Protein AF-A0A819MFI5-F1 (afdb_monomer_lite)

Foldseek 3Di:
DDDPPPPPPPDPPVPVQAQAEAEEQAAPDDPFWGDPCSVVVLVVVVVVCVVVVVVVRHDYHYDQPDDDPVVLLSRQCNHQEYEGEVPSPLVSVVSHAAAHEYEYEATQDDDDDDCVSVVVCVVRNYHYDYDYD

Radius of gyration: 16.41 Å; chains: 1; bounding box: 35×56×39 Å

Sequence (133 aa):
MQLVHRVLAGDEEQSTVKKDRIILIKRNKGRARSIIEHSSLAVLIASALKESNMTSNLHLEIFEAQGHMRDHIALFRRARVIVGPHGAGMMNILWASPGTYVVEIGYTTGMVFPQMYAEMSLHLDHKYWICKG

Structure (mmCIF, N/CA/C/O backbone):
data_AF-A0A819MFI5-F1
#
_entry.id   AF-A0A819MFI5-F1
#
loop_
_atom_site.group_PDB
_atom_site.id
_atom_site.type_symbol
_atom_site.label_atom_id
_atom_site.label_alt_id
_atom_site.label_comp_id
_atom_site.label_asym_id
_atom_site.label_entity_id
_atom_site.label_seq_id
_atom_site.pdbx_PDB_ins_code
_atom_site.Cartn_x
_atom_site.Cartn_y
_atom_site.Cartn_z
_atom_site.occupancy
_atom_site.B_iso_or_equiv
_atom_site.auth_seq_id
_atom_site.a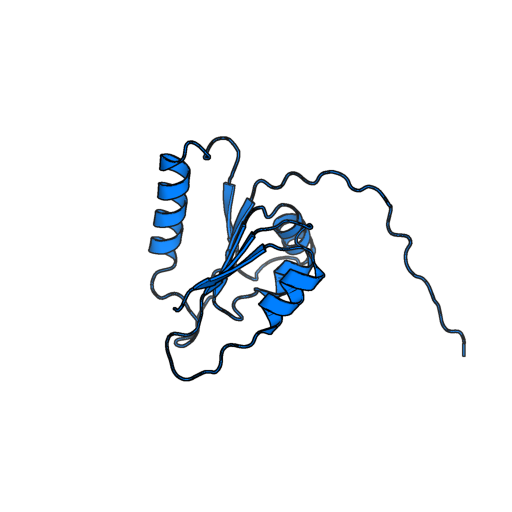uth_comp_id
_atom_site.auth_asym_id
_atom_site.auth_atom_id
_atom_site.pdbx_PDB_model_num
ATOM 1 N N . MET A 1 1 ? -10.016 -40.774 -12.866 1.00 40.47 1 MET A N 1
ATOM 2 C CA . MET A 1 1 ? -9.364 -39.448 -12.800 1.00 40.47 1 MET A CA 1
ATOM 3 C C . MET A 1 1 ? -10.177 -38.594 -11.839 1.00 40.47 1 MET A C 1
ATOM 5 O O . MET A 1 1 ? -11.253 -38.143 -12.198 1.00 40.47 1 MET A O 1
ATOM 9 N N . GLN A 1 2 ? -9.761 -38.535 -10.574 1.00 30.56 2 GLN A N 1
ATOM 10 C CA . GLN A 1 2 ? -10.558 -37.980 -9.478 1.00 30.56 2 GLN A CA 1
ATOM 11 C C . GLN A 1 2 ? -10.208 -36.496 -9.313 1.00 30.56 2 GLN A C 1
ATOM 13 O O . GLN A 1 2 ? -9.120 -36.161 -8.852 1.00 30.56 2 GLN A O 1
ATOM 18 N N . LEU A 1 3 ? -11.109 -35.615 -9.754 1.00 34.25 3 LEU A N 1
ATOM 19 C CA . LEU A 1 3 ? -11.001 -34.173 -9.541 1.00 34.25 3 LEU A CA 1
ATOM 20 C C . LEU A 1 3 ? -11.297 -33.897 -8.059 1.00 34.25 3 LEU A C 1
ATOM 22 O O . LEU A 1 3 ? -12.446 -33.929 -7.622 1.00 34.25 3 LEU A O 1
ATOM 26 N N . VAL A 1 4 ? -10.256 -33.681 -7.261 1.00 37.81 4 VAL A N 1
ATOM 27 C CA . VAL A 1 4 ? -10.384 -33.238 -5.868 1.00 37.81 4 VAL A CA 1
ATOM 28 C C . VAL A 1 4 ? -10.776 -31.760 -5.858 1.00 37.81 4 VAL A C 1
ATOM 30 O O . VAL A 1 4 ? -9.932 -30.874 -5.770 1.00 37.81 4 VAL A O 1
ATOM 33 N N . HIS A 1 5 ? -12.081 -31.487 -5.919 1.00 38.19 5 HIS A N 1
ATOM 34 C CA . HIS A 1 5 ? -12.653 -30.255 -5.376 1.00 38.19 5 HIS A CA 1
ATOM 35 C C . HIS A 1 5 ? -12.528 -30.310 -3.850 1.00 38.19 5 HIS A C 1
ATOM 37 O O . HIS A 1 5 ? -13.470 -30.637 -3.136 1.00 38.19 5 HIS A O 1
ATOM 43 N N . ARG A 1 6 ? -11.339 -30.003 -3.333 1.00 35.59 6 ARG A N 1
ATOM 44 C CA . ARG A 1 6 ? -11.195 -29.547 -1.952 1.00 35.59 6 ARG A CA 1
ATOM 45 C C . ARG A 1 6 ? -11.053 -28.037 -2.012 1.00 35.59 6 ARG A C 1
ATOM 47 O O . ARG A 1 6 ? -9.975 -27.489 -1.810 1.00 35.59 6 ARG A O 1
ATOM 54 N N . VAL A 1 7 ? -12.162 -27.376 -2.348 1.00 39.81 7 VAL A N 1
ATOM 55 C CA . VAL A 1 7 ? -12.366 -26.000 -1.903 1.00 39.81 7 VAL A CA 1
ATOM 56 C C . VAL A 1 7 ? -12.312 -26.117 -0.391 1.00 39.81 7 VAL A C 1
ATOM 58 O O . VAL A 1 7 ? -13.207 -26.690 0.228 1.00 39.81 7 VAL A O 1
ATOM 61 N N . LEU A 1 8 ? -11.178 -25.724 0.183 1.00 41.22 8 LEU A N 1
ATOM 62 C CA . LEU A 1 8 ? -11.104 -25.455 1.601 1.00 41.22 8 LEU A CA 1
ATOM 63 C C . LEU A 1 8 ? -12.210 -24.431 1.837 1.00 41.22 8 LEU A C 1
ATOM 65 O O . LEU A 1 8 ? -12.102 -23.292 1.386 1.00 41.22 8 LEU A O 1
ATOM 69 N N . ALA A 1 9 ? -13.299 -24.877 2.459 1.00 41.25 9 ALA A N 1
ATOM 70 C CA . ALA A 1 9 ? -14.159 -24.010 3.235 1.00 41.25 9 ALA A CA 1
ATOM 71 C C . ALA A 1 9 ? -13.246 -23.420 4.315 1.00 41.25 9 ALA A C 1
ATOM 73 O O . ALA A 1 9 ? -13.065 -23.996 5.381 1.00 41.25 9 ALA A O 1
ATOM 74 N N . GLY A 1 10 ? -12.515 -22.374 3.937 1.00 38.12 10 GLY A N 1
ATOM 75 C CA . GLY A 1 10 ? -11.757 -21.553 4.850 1.00 38.12 10 GLY A CA 1
ATOM 76 C C . GLY A 1 10 ? -12.777 -20.652 5.498 1.00 38.12 10 GLY A C 1
ATOM 77 O O . GLY A 1 10 ? -13.185 -19.677 4.877 1.00 38.12 10 GLY A O 1
ATOM 78 N N . ASP A 1 11 ? -13.239 -21.090 6.662 1.00 41.50 11 ASP A N 1
ATOM 79 C CA . ASP A 1 11 ? -13.768 -20.301 7.763 1.00 41.50 11 ASP A CA 1
ATOM 80 C C . ASP A 1 11 ? -14.333 -18.935 7.348 1.00 41.50 11 ASP A C 1
ATOM 82 O O . ASP A 1 11 ? -13.604 -17.956 7.165 1.00 41.50 11 ASP A O 1
ATOM 86 N N . GLU A 1 12 ? -15.665 -18.867 7.262 1.00 41.56 12 GLU A N 1
ATOM 87 C CA . GLU A 1 12 ? -16.433 -17.625 7.361 1.00 41.56 12 GLU A CA 1
ATOM 88 C C . GLU A 1 12 ? -16.277 -17.012 8.759 1.00 41.56 12 GLU A C 1
ATOM 90 O O . GLU A 1 12 ? -17.228 -16.822 9.510 1.00 41.56 12 GLU A O 1
ATOM 95 N N . GLU A 1 13 ? -15.051 -16.663 9.117 1.00 43.81 13 GLU A N 1
ATOM 96 C CA . GLU A 1 13 ? -14.796 -15.692 10.151 1.00 43.81 13 GLU A CA 1
ATOM 97 C C . GLU A 1 13 ? -14.120 -14.518 9.456 1.00 43.81 13 GLU A C 1
ATOM 99 O O . GLU A 1 13 ? -12.895 -14.412 9.342 1.00 43.81 13 GLU A O 1
ATOM 104 N N . GLN A 1 14 ? -14.955 -13.594 8.972 1.00 48.62 14 GLN A N 1
ATOM 105 C CA . GLN A 1 14 ? -14.564 -12.203 8.756 1.00 48.62 14 GLN A CA 1
ATOM 106 C C . GLN A 1 14 ? -14.245 -11.579 10.123 1.00 48.62 14 GLN A C 1
ATOM 108 O O . GLN A 1 14 ? -14.879 -10.634 10.581 1.00 48.62 14 GLN A O 1
ATOM 113 N N . SER A 1 15 ? -13.233 -12.130 10.794 1.00 50.31 15 SER A N 1
ATOM 114 C CA . SER A 1 15 ? -12.470 -11.455 11.820 1.00 50.31 15 SER A CA 1
ATOM 115 C C . SER A 1 15 ? -12.072 -10.118 11.219 1.00 50.31 15 SER A C 1
ATOM 117 O O . SER A 1 15 ? -11.416 -10.060 10.173 1.00 50.31 15 SER A O 1
ATOM 119 N N . THR A 1 16 ? -12.536 -9.032 11.830 1.00 64.38 16 THR A N 1
ATOM 120 C CA . THR A 1 16 ? -12.206 -7.671 11.422 1.00 64.38 16 THR A CA 1
ATOM 121 C C . THR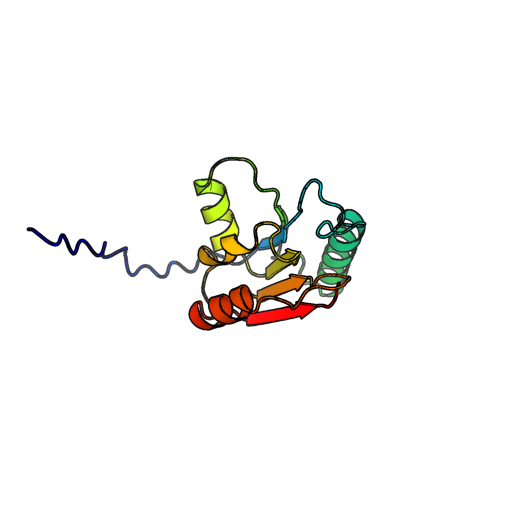 A 1 16 ? -10.726 -7.441 11.710 1.00 64.38 16 THR A C 1
ATOM 123 O O . THR A 1 16 ? -10.360 -6.852 12.729 1.00 64.38 16 THR A O 1
ATOM 126 N N . VAL A 1 17 ? -9.850 -7.966 10.847 1.00 77.12 17 VAL A N 1
ATOM 127 C CA . VAL A 1 17 ? -8.407 -7.771 10.947 1.00 77.12 17 VAL A CA 1
ATOM 128 C C . VAL A 1 17 ? -8.172 -6.269 10.982 1.00 77.12 17 VAL A C 1
ATOM 130 O O . VAL A 1 17 ? -8.524 -5.547 10.046 1.00 77.12 17 VAL A O 1
ATOM 133 N N . LYS A 1 18 ? -7.606 -5.788 12.092 1.00 88.75 18 LYS A N 1
ATOM 134 C CA . LYS A 1 18 ? -7.347 -4.365 12.295 1.00 88.75 18 LYS A CA 1
ATOM 135 C C . LYS A 1 18 ? -6.469 -3.845 11.154 1.00 88.75 18 LYS A C 1
ATOM 137 O O . LYS A 1 18 ? -5.322 -4.265 11.000 1.00 88.75 18 LYS A O 1
ATOM 142 N N . LYS A 1 19 ? -7.010 -2.908 10.373 1.00 91.75 19 LYS A N 1
ATOM 143 C CA . LYS A 1 19 ? -6.295 -2.228 9.290 1.00 91.75 19 LYS A CA 1
ATOM 144 C C . LYS A 1 19 ? -5.549 -1.016 9.823 1.00 91.75 19 LYS A C 1
ATOM 146 O O . LYS A 1 19 ? -6.050 0.104 9.744 1.00 91.75 19 LYS A O 1
ATOM 151 N N . ASP A 1 20 ? -4.376 -1.251 10.391 1.00 93.00 20 ASP A N 1
ATOM 152 C CA . ASP A 1 20 ? -3.563 -0.216 11.032 1.00 93.00 20 ASP A CA 1
ATOM 153 C C . ASP A 1 20 ? -2.205 0.014 10.365 1.00 93.00 20 ASP A C 1
ATOM 155 O O . ASP A 1 20 ? -1.382 0.751 10.906 1.00 93.00 20 ASP A O 1
ATOM 159 N N . ARG A 1 21 ? -1.947 -0.602 9.203 1.00 94.44 21 ARG A N 1
ATOM 160 C CA . ARG A 1 21 ? -0.666 -0.470 8.497 1.00 94.44 21 ARG A CA 1
ATOM 161 C C . ARG A 1 21 ? -0.745 0.399 7.253 1.00 94.44 21 ARG A C 1
ATOM 163 O O . ARG A 1 21 ? -1.624 0.229 6.411 1.00 94.44 21 ARG A O 1
ATOM 170 N N . ILE A 1 22 ? 0.223 1.293 7.121 1.00 93.38 22 ILE A N 1
ATOM 171 C CA . ILE A 1 22 ? 0.573 1.952 5.868 1.00 93.38 22 ILE A CA 1
ATOM 172 C C . ILE A 1 22 ? 1.856 1.291 5.403 1.00 93.38 22 ILE A C 1
ATOM 174 O O . ILE A 1 22 ? 2.887 1.426 6.050 1.00 93.38 22 ILE A O 1
ATOM 178 N N . ILE A 1 23 ? 1.784 0.540 4.315 1.00 94.44 23 ILE A N 1
ATOM 179 C CA . ILE A 1 23 ? 2.917 -0.214 3.797 1.00 94.44 23 ILE A CA 1
ATOM 180 C C . ILE A 1 23 ? 3.533 0.577 2.654 1.00 94.44 23 ILE A C 1
ATOM 182 O O . ILE A 1 23 ? 2.881 0.799 1.637 1.00 94.44 23 ILE A O 1
ATOM 186 N N . LEU A 1 24 ? 4.794 0.967 2.803 1.00 92.56 24 LEU A N 1
ATOM 187 C CA . LEU A 1 24 ? 5.596 1.537 1.732 1.00 92.56 24 LEU A CA 1
ATOM 188 C C . LEU A 1 24 ? 6.530 0.459 1.176 1.00 92.56 24 LEU A C 1
ATOM 190 O O . LEU A 1 24 ? 7.496 0.065 1.824 1.00 92.56 24 LEU A O 1
ATOM 194 N N . ILE A 1 25 ? 6.254 -0.016 -0.034 1.00 90.50 25 ILE A N 1
ATOM 195 C CA . ILE A 1 25 ? 7.056 -1.036 -0.704 1.00 90.50 25 ILE A CA 1
ATOM 196 C C . ILE A 1 25 ? 8.333 -0.400 -1.252 1.00 90.50 25 ILE A C 1
ATOM 198 O O . ILE A 1 25 ? 8.308 0.473 -2.126 1.00 90.50 25 ILE A O 1
ATOM 202 N N . LYS A 1 26 ? 9.468 -0.886 -0.760 1.00 85.50 26 LYS A N 1
ATOM 203 C CA . LYS A 1 26 ? 10.800 -0.487 -1.189 1.00 85.50 26 LYS A CA 1
ATOM 204 C C . LYS A 1 26 ? 11.412 -1.550 -2.092 1.00 85.50 26 LYS A C 1
ATOM 206 O O . LYS A 1 26 ? 11.474 -2.731 -1.754 1.00 85.50 26 LYS A O 1
ATOM 211 N N . ARG A 1 27 ? 11.914 -1.117 -3.252 1.00 74.12 27 ARG A N 1
ATOM 212 C CA . ARG A 1 27 ? 12.636 -1.987 -4.186 1.00 74.12 27 ARG A CA 1
ATOM 213 C C . ARG A 1 27 ? 14.135 -1.739 -4.075 1.00 74.12 27 ARG A C 1
ATOM 215 O O . ARG A 1 27 ? 14.619 -0.677 -4.458 1.00 74.12 27 ARG A O 1
ATOM 222 N N . ASN A 1 28 ? 14.886 -2.742 -3.631 1.00 62.16 28 ASN A N 1
ATOM 223 C CA . ASN A 1 28 ? 16.345 -2.679 -3.658 1.00 62.16 28 ASN A CA 1
ATOM 224 C C . ASN A 1 28 ? 16.863 -2.918 -5.088 1.00 62.16 28 ASN A C 1
ATOM 226 O O . ASN A 1 28 ? 16.609 -3.963 -5.678 1.00 62.16 28 ASN A O 1
ATOM 230 N N . LYS A 1 29 ? 17.616 -1.940 -5.610 1.00 54.81 29 LYS A N 1
ATOM 231 C CA . LYS A 1 29 ? 18.416 -1.973 -6.852 1.00 54.81 29 LYS A CA 1
ATOM 232 C C . LYS A 1 29 ? 17.639 -2.217 -8.166 1.00 54.81 29 LYS A C 1
ATOM 234 O O . LYS A 1 29 ? 17.215 -3.318 -8.503 1.00 54.81 29 LYS A O 1
ATOM 239 N N . GLY A 1 30 ? 17.556 -1.159 -8.979 1.00 52.81 30 GLY A N 1
ATOM 240 C CA . GLY A 1 30 ? 17.166 -1.204 -10.392 1.00 52.81 30 GLY A CA 1
ATOM 241 C C . GLY A 1 30 ? 16.845 0.192 -10.931 1.00 52.81 30 GLY A C 1
ATOM 242 O O . GLY A 1 30 ? 15.782 0.719 -10.625 1.00 52.81 30 GLY A O 1
ATOM 243 N N . ARG A 1 31 ? 17.741 0.768 -11.751 1.00 51.69 31 ARG A N 1
ATOM 244 C CA . ARG A 1 31 ? 17.704 2.168 -12.245 1.00 51.69 31 ARG A CA 1
ATOM 245 C C . ARG A 1 31 ? 16.357 2.640 -12.818 1.00 51.69 31 ARG A C 1
ATOM 247 O O . ARG A 1 31 ? 16.058 3.818 -12.719 1.00 51.69 31 ARG A O 1
ATOM 254 N N . ALA A 1 32 ? 15.560 1.747 -13.406 1.00 51.28 32 ALA A N 1
ATOM 255 C CA . ALA A 1 32 ? 14.295 2.101 -14.061 1.00 51.28 32 ALA A CA 1
ATOM 256 C C . ALA A 1 32 ? 13.057 2.059 -13.140 1.00 51.28 32 ALA A C 1
ATOM 258 O O . ALA A 1 32 ? 11.981 2.474 -13.556 1.00 51.28 32 ALA A O 1
ATOM 259 N N . ARG A 1 33 ? 13.169 1.474 -11.935 1.00 52.16 33 ARG A N 1
ATOM 260 C CA . ARG A 1 33 ? 12.016 1.122 -11.073 1.00 52.16 33 ARG A CA 1
ATOM 261 C C . ARG A 1 33 ? 12.259 1.330 -9.571 1.00 52.16 33 ARG A C 1
ATOM 263 O O . ARG A 1 33 ? 11.459 0.869 -8.760 1.00 52.16 33 ARG A O 1
ATOM 270 N N . SER A 1 34 ? 13.374 1.945 -9.178 1.00 54.19 34 SER A N 1
ATOM 271 C CA . SER A 1 34 ? 13.599 2.365 -7.790 1.00 54.19 34 SER A CA 1
ATOM 272 C C . SER A 1 34 ? 13.150 3.807 -7.612 1.00 54.19 34 SER A C 1
ATOM 274 O O . SER A 1 34 ? 13.512 4.651 -8.431 1.00 54.19 34 SER A O 1
ATOM 276 N N . ILE A 1 35 ? 12.449 4.109 -6.519 1.00 55.59 35 ILE A N 1
ATOM 277 C CA . ILE A 1 35 ? 12.283 5.501 -6.098 1.00 55.59 35 ILE A CA 1
ATOM 278 C C . ILE A 1 35 ? 13.672 5.964 -5.670 1.00 55.59 35 ILE A C 1
ATOM 280 O O . ILE A 1 35 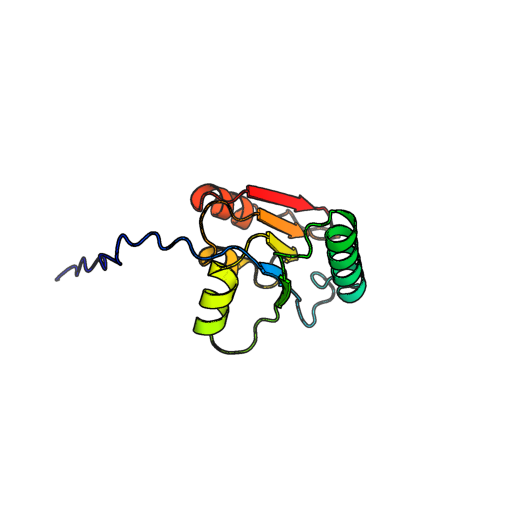? 14.269 5.384 -4.764 1.00 55.59 35 ILE A O 1
ATOM 284 N N . ILE A 1 36 ? 14.209 6.968 -6.356 1.00 53.78 36 ILE A N 1
ATOM 285 C CA . ILE A 1 36 ? 15.538 7.527 -6.064 1.00 53.78 36 ILE A CA 1
ATOM 286 C C . ILE A 1 36 ? 15.575 8.083 -4.622 1.00 53.78 36 ILE A C 1
ATOM 288 O O . ILE A 1 36 ? 16.617 8.075 -3.982 1.00 53.78 36 ILE A O 1
ATOM 292 N N . GLU A 1 37 ? 14.405 8.424 -4.071 1.00 62.06 37 GLU A N 1
ATOM 293 C CA . GLU A 1 37 ? 14.210 9.121 -2.798 1.00 62.06 37 GLU A CA 1
ATOM 294 C C . GLU A 1 37 ? 13.211 8.406 -1.855 1.00 62.06 37 GLU A C 1
ATOM 296 O O . GLU A 1 37 ? 12.260 9.000 -1.344 1.00 62.06 37 GLU A O 1
ATOM 301 N N . HIS A 1 38 ? 13.388 7.098 -1.617 1.00 58.12 38 HIS A N 1
ATOM 302 C CA . HIS A 1 38 ? 12.522 6.320 -0.705 1.00 58.12 38 HIS A CA 1
ATOM 303 C C . HIS A 1 38 ? 12.412 6.931 0.708 1.00 58.12 38 HIS A C 1
ATOM 305 O O . HIS A 1 38 ? 11.338 6.910 1.311 1.00 58.12 38 HIS A O 1
ATOM 311 N N . SER A 1 39 ? 13.510 7.486 1.225 1.00 58.69 39 SER A N 1
ATOM 312 C CA . SER A 1 39 ? 13.579 8.197 2.508 1.00 58.69 39 SER A CA 1
ATOM 313 C C . SER A 1 39 ? 12.676 9.431 2.531 1.00 58.69 39 SER A C 1
ATOM 315 O O . SER A 1 39 ? 11.943 9.632 3.496 1.00 58.69 39 SER A O 1
ATOM 317 N N . SER A 1 40 ? 12.661 10.214 1.454 1.00 62.12 40 SER A N 1
ATOM 318 C CA . SER A 1 40 ? 11.873 11.446 1.360 1.00 62.12 40 SER A CA 1
ATOM 319 C C . SER A 1 40 ? 10.370 11.157 1.278 1.00 62.12 40 SER A C 1
ATOM 321 O O . SER A 1 40 ? 9.580 11.838 1.927 1.00 62.12 40 SER A O 1
ATOM 323 N N . LEU A 1 41 ? 9.957 10.090 0.580 1.00 70.62 41 LEU A N 1
ATOM 324 C CA . LEU A 1 41 ? 8.549 9.665 0.549 1.00 70.62 41 LEU A CA 1
ATOM 325 C C . LEU A 1 41 ? 8.068 9.141 1.911 1.00 70.62 41 LEU A C 1
ATOM 327 O O . LEU A 1 41 ? 6.966 9.474 2.342 1.00 70.62 41 LEU A O 1
ATOM 331 N N . ALA A 1 42 ? 8.892 8.357 2.612 1.00 70.38 42 ALA A N 1
ATOM 332 C CA . ALA A 1 42 ? 8.571 7.901 3.963 1.00 70.38 42 ALA A CA 1
ATOM 333 C C . ALA A 1 42 ? 8.413 9.082 4.936 1.00 70.38 42 ALA A C 1
ATOM 335 O O . ALA A 1 42 ? 7.472 9.101 5.728 1.00 70.38 42 ALA A O 1
ATOM 336 N N . VAL A 1 43 ? 9.291 10.088 4.835 1.00 71.62 43 VAL A N 1
ATOM 337 C CA . VAL A 1 43 ? 9.205 11.328 5.620 1.00 71.62 43 VAL A CA 1
ATOM 338 C C . VAL A 1 43 ? 7.929 12.100 5.290 1.00 71.62 43 VAL A C 1
ATOM 340 O O . VAL A 1 43 ? 7.216 12.478 6.212 1.00 71.62 43 VAL A O 1
ATOM 343 N N . LEU A 1 44 ? 7.591 12.281 4.010 1.00 76.44 44 LEU A N 1
ATOM 344 C CA . LEU A 1 44 ? 6.364 12.976 3.604 1.00 76.44 44 LEU A CA 1
ATOM 345 C C . LEU A 1 44 ? 5.104 12.273 4.114 1.00 76.44 44 LEU A C 1
ATOM 347 O O . LEU A 1 44 ? 4.219 12.928 4.657 1.00 76.44 44 LEU A O 1
ATOM 351 N N . ILE A 1 45 ? 5.035 10.944 3.996 1.00 75.19 45 ILE A N 1
ATOM 352 C CA . ILE A 1 45 ? 3.910 10.161 4.523 1.00 75.19 45 ILE A CA 1
ATOM 353 C C . ILE A 1 45 ? 3.836 10.308 6.046 1.00 75.19 45 ILE A C 1
ATOM 355 O O . ILE A 1 45 ? 2.763 10.564 6.586 1.00 75.19 45 ILE A O 1
ATOM 359 N N . ALA A 1 46 ? 4.964 10.198 6.749 1.00 73.62 46 ALA A N 1
ATOM 360 C CA . ALA A 1 46 ? 5.002 10.374 8.197 1.00 73.62 46 ALA A CA 1
ATOM 361 C C . ALA A 1 46 ? 4.562 11.786 8.628 1.00 73.62 46 ALA A C 1
ATOM 363 O O . ALA A 1 46 ? 3.836 11.918 9.614 1.00 73.62 46 ALA A O 1
ATOM 364 N N . SER A 1 47 ? 4.958 12.827 7.892 1.00 72.81 47 SER A N 1
ATOM 365 C CA . SER A 1 47 ? 4.533 14.211 8.134 1.00 72.81 47 SER A CA 1
ATOM 366 C C . SER A 1 47 ? 3.039 14.401 7.874 1.00 72.81 47 SER A C 1
ATOM 368 O O . SER A 1 47 ? 2.340 14.901 8.749 1.00 72.81 47 SER A O 1
ATOM 370 N N . ALA A 1 48 ? 2.513 13.899 6.754 1.00 75.19 48 ALA A N 1
ATOM 371 C CA . ALA A 1 48 ? 1.085 13.981 6.437 1.00 75.19 48 ALA A CA 1
ATOM 372 C C . ALA A 1 48 ? 0.209 13.256 7.478 1.00 75.19 48 ALA A C 1
ATOM 374 O O . ALA A 1 48 ? -0.874 13.722 7.842 1.00 75.19 48 ALA A O 1
ATOM 375 N N . LEU A 1 49 ? 0.680 12.123 8.012 1.00 72.38 49 LEU A N 1
ATOM 376 C CA . LEU A 1 49 ? -0.011 11.423 9.098 1.00 72.38 49 LEU A CA 1
ATOM 377 C C . LEU A 1 49 ? -0.030 12.250 10.384 1.00 72.38 49 LEU A C 1
ATOM 379 O O . LEU A 1 49 ? -1.071 12.321 11.037 1.00 72.38 49 LEU A O 1
ATOM 383 N N . LYS A 1 50 ? 1.099 12.887 10.733 1.00 70.81 50 LYS A N 1
ATOM 384 C CA . LYS A 1 50 ? 1.213 13.791 11.891 1.00 70.81 50 LYS A CA 1
ATOM 385 C C . LYS A 1 50 ? 0.274 14.985 11.770 1.00 70.81 50 LYS A C 1
ATOM 387 O O . LYS A 1 50 ? -0.454 15.267 12.715 1.00 70.81 50 LYS A O 1
ATOM 392 N N . GLU A 1 51 ? 0.253 15.638 10.614 1.00 73.94 51 GLU A N 1
ATOM 393 C CA . GLU A 1 51 ? -0.574 16.823 10.356 1.00 73.94 51 GLU A CA 1
ATOM 394 C C . GLU A 1 51 ? -2.076 16.517 10.368 1.00 73.94 51 GLU A C 1
ATOM 396 O O . GLU A 1 51 ? -2.871 17.327 10.834 1.00 73.94 51 GLU A O 1
ATOM 401 N N . SER A 1 52 ? -2.477 15.326 9.919 1.00 66.44 52 SER A N 1
ATOM 402 C CA . SER A 1 52 ? -3.886 14.908 9.896 1.00 66.44 52 SER A CA 1
ATOM 403 C C . SER A 1 52 ? -4.433 14.445 11.255 1.00 66.44 52 SER A C 1
ATOM 405 O O . SER A 1 52 ? -5.598 14.059 11.340 1.00 66.44 52 SER A O 1
ATOM 407 N N . ASN A 1 53 ? -3.622 14.459 12.323 1.00 64.12 53 ASN A N 1
ATOM 408 C CA . ASN A 1 53 ? -3.961 13.906 13.643 1.00 64.12 53 ASN A CA 1
ATOM 409 C C . ASN A 1 53 ? -4.390 12.417 13.591 1.00 64.12 53 ASN A C 1
ATOM 411 O O . ASN A 1 53 ? -5.049 11.905 14.495 1.00 64.12 53 ASN A O 1
ATOM 415 N N . MET A 1 54 ? -4.011 11.705 12.518 1.00 63.25 54 MET A N 1
ATOM 416 C CA . MET A 1 54 ? -4.333 10.291 12.275 1.00 63.25 54 MET A CA 1
ATOM 417 C C . MET A 1 54 ? -3.258 9.334 12.820 1.00 63.25 54 MET A C 1
ATOM 419 O O . MET A 1 54 ? -3.370 8.114 12.674 1.00 63.25 54 MET A O 1
ATOM 423 N N . THR A 1 55 ? -2.214 9.867 13.459 1.00 57.94 55 THR A N 1
ATOM 424 C CA . THR A 1 55 ? -1.058 9.111 13.974 1.00 57.94 55 THR A CA 1
ATOM 425 C C . THR A 1 55 ? -1.377 8.155 15.107 1.00 57.94 55 THR A C 1
ATOM 427 O O . THR A 1 55 ? -0.617 7.217 15.322 1.00 57.94 55 THR A O 1
ATOM 430 N N . SER A 1 56 ? -2.476 8.352 15.835 1.00 62.62 56 SER A N 1
ATOM 431 C CA . SER A 1 56 ? -2.777 7.530 17.010 1.00 62.62 56 SER A CA 1
ATOM 432 C C . SER A 1 56 ? -3.140 6.079 16.667 1.00 62.62 56 SER A C 1
ATOM 434 O O . SER A 1 56 ? -3.053 5.223 17.542 1.00 62.62 56 SER A O 1
ATOM 436 N N . ASN A 1 57 ? -3.492 5.774 15.407 1.00 79.50 57 ASN A N 1
ATOM 437 C CA . ASN A 1 57 ? -3.997 4.452 15.010 1.00 79.50 57 ASN A CA 1
ATOM 438 C C . ASN A 1 57 ? -3.365 3.846 13.744 1.00 79.50 57 ASN A C 1
ATOM 440 O O . ASN A 1 57 ? -3.766 2.749 13.351 1.00 79.50 57 ASN A O 1
ATOM 444 N N . LEU A 1 58 ? -2.414 4.526 13.095 1.00 86.06 58 LEU A N 1
ATOM 445 C CA . LEU A 1 58 ? -1.776 4.058 11.860 1.00 86.06 58 LEU A CA 1
ATOM 446 C C . LEU A 1 58 ? -0.257 3.994 12.019 1.00 86.06 58 LEU A C 1
ATOM 448 O O . LEU A 1 58 ? 0.374 4.944 12.472 1.00 86.06 58 LEU A O 1
ATOM 452 N N . HIS A 1 59 ? 0.329 2.877 11.595 1.00 88.31 59 HIS A N 1
ATOM 453 C CA . HIS A 1 59 ? 1.765 2.625 11.642 1.00 88.31 59 HIS A CA 1
ATOM 454 C C . HIS A 1 59 ? 2.321 2.514 10.223 1.00 88.31 59 HIS A C 1
ATOM 456 O O . HIS A 1 59 ? 1.817 1.731 9.415 1.00 88.31 59 HIS A O 1
ATOM 462 N N . LEU A 1 60 ? 3.361 3.294 9.930 1.00 89.12 60 LEU A N 1
ATOM 463 C CA . LEU A 1 60 ? 4.113 3.200 8.683 1.00 89.12 60 LEU A CA 1
ATOM 464 C C . LEU A 1 60 ? 5.109 2.037 8.764 1.00 89.12 60 LEU A C 1
ATOM 466 O O . LEU A 1 60 ? 5.919 1.985 9.683 1.00 89.12 60 LEU A O 1
ATOM 470 N N . GLU A 1 61 ? 5.066 1.146 7.781 1.00 91.88 61 GLU A N 1
ATOM 471 C CA . GLU A 1 61 ? 5.948 -0.012 7.635 1.00 91.88 61 GLU A CA 1
ATOM 472 C C . GLU A 1 61 ? 6.644 0.072 6.274 1.00 91.88 61 GLU A C 1
ATOM 474 O O . GLU A 1 61 ? 5.984 0.194 5.239 1.00 91.88 61 GLU A O 1
ATOM 479 N N . ILE A 1 62 ? 7.975 -0.003 6.252 1.00 90.81 62 ILE A N 1
ATOM 480 C CA . ILE A 1 62 ? 8.734 -0.097 5.000 1.00 90.81 62 ILE A CA 1
ATOM 481 C C . ILE A 1 62 ? 8.900 -1.576 4.674 1.00 90.81 62 ILE A C 1
ATOM 483 O O . ILE A 1 62 ? 9.585 -2.304 5.386 1.00 90.81 62 ILE A O 1
ATOM 487 N N . PHE A 1 63 ? 8.272 -2.020 3.590 1.00 91.88 63 PHE A N 1
ATOM 488 C CA . PHE A 1 63 ? 8.339 -3.405 3.156 1.00 91.88 63 PHE A CA 1
ATOM 489 C C . PHE A 1 63 ? 9.463 -3.608 2.145 1.00 91.88 63 PHE A C 1
ATOM 491 O O . PHE A 1 63 ? 9.470 -3.006 1.072 1.00 91.88 63 PHE A O 1
ATOM 498 N N . GLU A 1 64 ? 10.373 -4.518 2.468 1.00 88.44 64 GLU A N 1
ATOM 499 C CA . GLU A 1 64 ? 11.339 -5.091 1.538 1.00 88.44 64 GLU A CA 1
ATOM 500 C C . GLU A 1 64 ? 11.013 -6.578 1.377 1.00 88.44 64 GLU A C 1
ATOM 502 O O . GLU A 1 64 ? 10.657 -7.242 2.348 1.00 88.44 64 GLU A O 1
ATOM 507 N N . ALA A 1 65 ? 11.129 -7.116 0.159 1.00 83.31 65 ALA A N 1
ATOM 508 C CA . ALA A 1 65 ? 10.807 -8.514 -0.137 1.00 83.31 65 ALA A CA 1
ATOM 509 C C . ALA A 1 65 ? 11.872 -9.486 0.422 1.00 83.31 65 ALA A C 1
ATOM 511 O O . ALA A 1 65 ? 12.604 -10.130 -0.327 1.00 83.31 65 ALA A O 1
ATOM 512 N N . GLN A 1 66 ? 11.979 -9.554 1.748 1.00 83.81 66 GLN A N 1
ATOM 513 C CA . GLN A 1 66 ? 12.879 -10.405 2.526 1.00 83.81 66 GLN A CA 1
ATOM 514 C C . GLN A 1 66 ? 12.101 -11.069 3.671 1.00 83.81 66 GLN A C 1
ATOM 516 O O . GLN A 1 66 ? 11.082 -10.545 4.114 1.00 83.81 66 GLN A O 1
ATOM 521 N N . GLY A 1 67 ? 12.573 -12.216 4.162 1.00 86.56 67 GLY A N 1
ATOM 522 C CA . GLY A 1 67 ? 11.902 -12.973 5.227 1.00 86.56 67 GLY A CA 1
ATOM 523 C C . GLY A 1 67 ? 10.887 -13.998 4.712 1.00 86.56 67 GLY A C 1
ATOM 524 O O . GLY A 1 67 ? 10.917 -14.383 3.540 1.00 86.56 67 GLY A O 1
ATOM 525 N N . HIS A 1 68 ? 10.014 -14.486 5.597 1.00 92.06 68 HIS A N 1
ATOM 526 C CA . HIS A 1 68 ? 9.085 -15.568 5.278 1.00 92.06 68 HIS A CA 1
ATOM 527 C C . HIS A 1 68 ? 7.762 -15.049 4.704 1.00 92.06 68 HIS A C 1
ATOM 529 O O . HIS A 1 68 ? 7.185 -14.078 5.185 1.00 92.06 68 HIS A O 1
ATOM 535 N N . MET A 1 69 ? 7.213 -15.775 3.724 1.00 91.12 69 MET A N 1
ATOM 536 C CA . MET A 1 69 ? 5.932 -15.442 3.084 1.00 91.12 69 MET A CA 1
ATOM 537 C C . MET A 1 69 ? 4.782 -15.288 4.089 1.00 91.12 69 MET A C 1
ATOM 539 O O . MET A 1 69 ? 3.922 -14.432 3.915 1.00 91.12 69 MET A O 1
ATOM 543 N N . ARG A 1 70 ? 4.766 -16.087 5.164 1.00 94.31 70 ARG A N 1
ATOM 544 C CA . ARG A 1 70 ? 3.744 -15.986 6.216 1.00 94.31 70 ARG A CA 1
ATOM 545 C C . ARG A 1 70 ? 3.730 -14.601 6.872 1.00 94.31 70 ARG A C 1
ATOM 547 O O . ARG A 1 70 ? 2.650 -14.079 7.138 1.00 94.31 70 ARG A O 1
ATOM 554 N N . ASP A 1 71 ? 4.900 -14.004 7.073 1.00 94.06 71 ASP A N 1
ATOM 555 C CA . ASP A 1 71 ? 5.033 -12.677 7.675 1.00 94.06 71 ASP A CA 1
ATOM 556 C C . ASP A 1 71 ? 4.545 -11.596 6.707 1.00 94.06 71 ASP A C 1
ATOM 558 O O . ASP A 1 71 ? 3.878 -10.647 7.115 1.00 94.06 71 ASP A O 1
ATOM 562 N N . HIS A 1 72 ? 4.795 -11.782 5.405 1.00 94.62 72 HIS A N 1
ATOM 563 C CA . HIS A 1 72 ? 4.280 -10.894 4.358 1.00 94.62 72 HIS A CA 1
ATOM 564 C C . HIS A 1 72 ? 2.754 -10.931 4.336 1.00 94.62 72 HIS A C 1
ATOM 566 O O . HIS A 1 72 ? 2.113 -9.888 4.410 1.00 94.62 72 HIS A O 1
ATOM 572 N N . ILE A 1 73 ? 2.159 -12.126 4.334 1.00 95.88 73 ILE A N 1
ATOM 573 C CA . ILE A 1 73 ? 0.701 -12.300 4.378 1.00 95.88 73 ILE A CA 1
ATOM 574 C C . ILE A 1 73 ? 0.118 -11.616 5.621 1.00 95.88 73 ILE A C 1
ATOM 576 O O . ILE A 1 73 ? -0.832 -10.842 5.512 1.00 95.88 73 ILE A O 1
ATOM 580 N N . ALA A 1 74 ? 0.691 -11.867 6.802 1.00 94.88 74 ALA A N 1
ATOM 581 C CA . ALA A 1 74 ? 0.218 -11.278 8.053 1.00 94.88 74 ALA A CA 1
ATOM 582 C C . ALA A 1 74 ? 0.295 -9.740 8.042 1.00 94.88 74 ALA A C 1
ATOM 584 O O . ALA A 1 74 ? -0.640 -9.072 8.491 1.00 94.88 74 ALA A O 1
ATOM 585 N N . LEU A 1 75 ? 1.375 -9.178 7.492 1.00 95.75 75 LEU A N 1
ATOM 586 C CA . LEU A 1 75 ? 1.554 -7.737 7.335 1.00 95.75 75 LEU A CA 1
ATOM 587 C C . LEU A 1 75 ? 0.521 -7.141 6.366 1.00 95.75 75 LEU A C 1
ATOM 589 O O . LEU A 1 75 ? -0.176 -6.188 6.718 1.00 95.75 75 LEU A O 1
ATOM 593 N N . PHE A 1 76 ? 0.385 -7.715 5.168 1.00 96.94 76 PHE A N 1
ATOM 594 C CA . PHE A 1 76 ? -0.495 -7.187 4.123 1.00 96.94 76 PHE A CA 1
ATOM 595 C C . PHE A 1 76 ? -1.982 -7.317 4.473 1.00 96.94 76 PHE A C 1
ATOM 597 O O . PHE A 1 76 ? -2.753 -6.412 4.157 1.00 96.94 76 PHE A O 1
ATOM 604 N N . ARG A 1 77 ? -2.390 -8.338 5.240 1.00 96.69 77 ARG A N 1
ATOM 605 C CA . ARG A 1 77 ? -3.765 -8.442 5.768 1.00 96.69 77 ARG A CA 1
ATOM 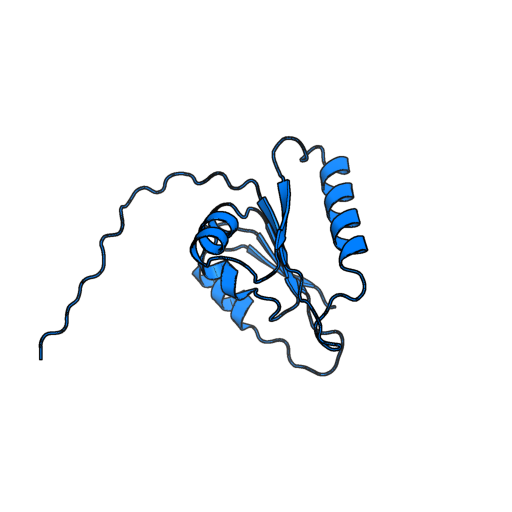606 C C . ARG A 1 77 ? -4.172 -7.242 6.632 1.00 96.69 77 ARG A C 1
ATOM 608 O O . ARG A 1 77 ? -5.348 -6.874 6.635 1.00 96.69 77 ARG A O 1
ATOM 615 N N . ARG A 1 78 ? -3.213 -6.618 7.330 1.00 96.12 78 ARG A N 1
ATOM 616 C CA . ARG A 1 78 ? -3.400 -5.420 8.177 1.00 96.12 78 ARG A CA 1
ATOM 617 C C . ARG A 1 78 ? -3.258 -4.101 7.415 1.00 96.12 78 ARG A C 1
ATOM 619 O O . ARG A 1 78 ? -3.357 -3.029 8.018 1.00 96.12 78 ARG A O 1
ATOM 626 N N . ALA A 1 79 ? -3.010 -4.144 6.108 1.00 96.31 79 ALA A N 1
ATOM 627 C CA . ALA A 1 79 ? -2.810 -2.943 5.317 1.00 96.31 79 ALA A CA 1
ATOM 628 C C . ALA A 1 79 ? -4.097 -2.116 5.230 1.00 96.31 79 ALA A C 1
ATOM 630 O O . ALA A 1 79 ? -5.118 -2.558 4.701 1.00 96.31 79 ALA A O 1
ATOM 631 N N . ARG A 1 80 ? -4.031 -0.876 5.711 1.00 94.62 80 ARG A N 1
ATOM 632 C CA . ARG A 1 80 ? -4.991 0.182 5.394 1.00 94.62 80 ARG A CA 1
ATOM 633 C C . ARG A 1 80 ? -4.639 0.840 4.068 1.00 94.62 80 ARG A C 1
ATOM 635 O O . ARG A 1 80 ? -5.536 1.082 3.265 1.00 94.62 80 ARG A O 1
ATOM 642 N N . VAL A 1 81 ? -3.350 1.103 3.860 1.00 94.06 81 VAL A N 1
ATOM 643 C CA . VAL A 1 81 ? -2.800 1.730 2.656 1.00 94.06 81 VAL A CA 1
ATOM 644 C C . VAL A 1 81 ? -1.557 0.964 2.217 1.00 94.06 81 VAL A C 1
ATOM 646 O O . VAL A 1 81 ? -0.745 0.580 3.056 1.00 94.06 81 VAL A O 1
ATOM 649 N N . ILE A 1 82 ? -1.401 0.758 0.915 1.00 95.00 82 ILE A N 1
ATOM 650 C CA . ILE A 1 82 ? -0.212 0.179 0.291 1.00 95.00 82 ILE A CA 1
ATOM 651 C C . ILE A 1 82 ? 0.268 1.167 -0.762 1.00 95.00 82 ILE A C 1
ATOM 653 O O . ILE A 1 82 ? -0.500 1.554 -1.636 1.00 95.00 82 ILE A O 1
ATOM 657 N N . VAL A 1 83 ? 1.529 1.569 -0.679 1.00 92.62 83 VAL A N 1
ATOM 658 C CA . VAL A 1 83 ? 2.171 2.492 -1.614 1.00 92.62 83 VAL A CA 1
ATOM 659 C C . VAL A 1 83 ? 3.414 1.819 -2.168 1.00 92.62 83 VAL A C 1
ATOM 661 O O . VAL A 1 83 ? 4.234 1.324 -1.397 1.00 92.62 83 VAL A O 1
ATOM 664 N N . GLY A 1 84 ? 3.597 1.796 -3.483 1.00 89.69 84 GLY A N 1
ATOM 665 C CA . GLY A 1 84 ? 4.781 1.155 -4.048 1.00 89.69 84 GLY A CA 1
ATOM 666 C C . GLY A 1 84 ? 4.994 1.411 -5.535 1.00 89.69 84 GLY A C 1
ATOM 667 O O . GLY A 1 84 ? 4.026 1.624 -6.262 1.00 89.69 84 GLY A O 1
ATOM 668 N N . PRO A 1 85 ? 6.247 1.355 -6.021 1.00 86.75 85 PRO A N 1
ATOM 669 C CA . PRO A 1 85 ? 6.528 1.359 -7.452 1.00 86.75 85 PRO A CA 1
ATOM 670 C C . PRO A 1 85 ? 5.943 0.143 -8.152 1.00 86.75 85 PRO A C 1
ATOM 672 O O . PRO A 1 85 ? 5.943 -0.969 -7.608 1.00 86.75 85 PRO A O 1
ATOM 675 N N . HIS A 1 86 ? 5.557 0.331 -9.410 1.00 87.25 86 HIS A N 1
ATOM 676 C CA . HIS A 1 86 ? 5.143 -0.770 -10.263 1.00 87.25 86 HIS A CA 1
ATOM 677 C C . HIS A 1 86 ? 6.194 -1.887 -10.266 1.00 87.25 86 HIS A C 1
ATOM 679 O O . HIS A 1 86 ? 7.379 -1.694 -10.562 1.00 87.25 86 HIS A O 1
ATOM 685 N N . GLY A 1 87 ? 5.748 -3.101 -9.937 1.00 82.25 87 GLY A N 1
ATOM 686 C CA . GLY A 1 87 ? 6.601 -4.288 -9.908 1.00 82.25 87 GLY A CA 1
ATOM 687 C C . GLY A 1 87 ? 7.573 -4.363 -8.723 1.00 82.25 87 GLY A C 1
ATOM 688 O O . GLY A 1 87 ? 8.433 -5.239 -8.719 1.00 82.25 87 GLY A O 1
ATOM 689 N N . ALA A 1 88 ? 7.470 -3.504 -7.704 1.00 83.69 88 ALA A N 1
ATOM 690 C CA . ALA A 1 88 ? 8.318 -3.546 -6.503 1.00 83.69 88 ALA A CA 1
ATOM 691 C C . ALA A 1 88 ? 7.939 -4.632 -5.476 1.00 83.69 88 ALA A C 1
ATOM 693 O O . ALA A 1 88 ? 8.480 -4.644 -4.379 1.00 83.69 88 ALA A O 1
ATOM 694 N N . GLY A 1 89 ? 7.031 -5.548 -5.820 1.00 84.81 89 GLY A N 1
ATOM 695 C CA . GLY A 1 89 ? 6.372 -6.438 -4.858 1.00 84.81 89 GLY A CA 1
ATOM 696 C C . GLY A 1 89 ? 4.887 -6.123 -4.669 1.00 84.81 89 GLY A C 1
ATOM 697 O O . GLY A 1 89 ? 4.259 -6.678 -3.776 1.00 84.81 89 GLY A O 1
ATOM 698 N N . MET A 1 90 ? 4.306 -5.281 -5.530 1.00 90.75 90 MET A N 1
ATOM 699 C CA . MET A 1 90 ? 2.881 -4.919 -5.517 1.00 90.75 90 MET A CA 1
ATOM 700 C C . MET A 1 90 ? 1.928 -6.122 -5.623 1.00 90.75 90 MET A C 1
ATOM 702 O O . MET A 1 90 ? 0.799 -6.027 -5.168 1.00 90.75 90 MET A O 1
ATOM 706 N N . MET A 1 91 ? 2.373 -7.287 -6.112 1.00 92.31 91 MET A N 1
ATOM 707 C CA . MET A 1 91 ? 1.574 -8.527 -6.086 1.00 92.31 91 MET A CA 1
ATOM 708 C C . MET A 1 91 ? 1.100 -8.924 -4.680 1.00 92.31 91 MET A C 1
ATOM 710 O O . MET A 1 91 ? 0.111 -9.640 -4.554 1.00 92.31 91 MET A O 1
ATOM 714 N N . ASN A 1 92 ? 1.757 -8.432 -3.623 1.00 95.19 92 ASN A N 1
ATOM 715 C CA . ASN A 1 92 ? 1.333 -8.669 -2.247 1.00 95.19 92 ASN A CA 1
ATOM 716 C C . ASN A 1 92 ? -0.068 -8.105 -1.921 1.00 95.19 92 ASN A C 1
ATOM 718 O O . ASN A 1 92 ? -0.644 -8.498 -0.907 1.00 95.19 92 ASN A O 1
ATOM 722 N N . ILE A 1 93 ? -0.654 -7.241 -2.769 1.00 96.00 93 ILE A N 1
ATOM 723 C CA . ILE A 1 93 ? -2.046 -6.796 -2.592 1.00 96.00 93 ILE A CA 1
ATOM 724 C C . ILE A 1 93 ? -3.037 -7.968 -2.585 1.00 96.00 93 ILE A C 1
ATOM 726 O O . ILE A 1 93 ? -4.077 -7.841 -1.961 1.00 96.00 93 ILE A O 1
ATOM 730 N N . LEU A 1 94 ? -2.703 -9.125 -3.175 1.00 96.38 94 LEU A N 1
ATOM 731 C CA . LEU A 1 94 ? -3.525 -10.344 -3.099 1.00 96.38 94 LEU A CA 1
ATOM 732 C C . LEU A 1 94 ? -3.844 -10.783 -1.660 1.00 96.38 94 LEU A C 1
ATOM 734 O O . LEU A 1 94 ? -4.843 -11.456 -1.431 1.00 96.38 94 LEU A O 1
ATOM 738 N N . TRP A 1 95 ? -2.990 -10.430 -0.697 1.00 96.38 95 TRP A N 1
ATOM 739 C CA . TRP A 1 95 ? -3.173 -10.767 0.716 1.00 96.38 95 TRP A CA 1
ATOM 740 C C . TRP A 1 95 ? -3.805 -9.640 1.532 1.00 96.38 95 TRP A C 1
ATOM 742 O O . TRP A 1 95 ? -4.061 -9.825 2.723 1.00 96.38 95 TRP A O 1
ATOM 752 N N . ALA A 1 96 ? -4.041 -8.477 0.923 1.00 96.56 96 ALA A N 1
ATOM 753 C CA . ALA A 1 96 ? -4.721 -7.375 1.577 1.00 96.56 96 ALA A CA 1
ATOM 754 C C . ALA A 1 96 ? -6.222 -7.656 1.699 1.00 96.56 96 ALA A C 1
ATOM 756 O O . ALA A 1 96 ? -6.816 -8.384 0.909 1.00 96.56 96 ALA A O 1
ATOM 757 N N . SER A 1 97 ? -6.829 -7.100 2.742 1.00 95.31 97 SER A N 1
ATOM 758 C CA . SER A 1 97 ? -8.256 -7.294 2.996 1.00 95.31 97 SER A CA 1
ATOM 759 C C . SER A 1 97 ? -9.099 -6.314 2.152 1.00 95.31 97 SER A C 1
ATOM 761 O O . SER A 1 97 ? -8.661 -5.175 1.964 1.00 95.31 97 SER A O 1
ATOM 763 N N . PRO A 1 98 ? -10.348 -6.648 1.772 1.00 95.44 98 PRO A N 1
ATOM 764 C CA . PRO A 1 98 ? -11.265 -5.757 1.042 1.00 95.44 98 PRO A CA 1
ATOM 765 C C . PRO A 1 98 ? -11.372 -4.342 1.623 1.00 95.44 98 PRO A C 1
ATOM 767 O O . PRO A 1 98 ? -11.383 -4.159 2.843 1.00 95.44 98 PRO A O 1
ATOM 770 N N . GLY A 1 99 ? -11.399 -3.317 0.776 1.00 94.06 99 GLY A N 1
ATOM 771 C CA . GLY A 1 99 ? -11.422 -1.896 1.135 1.00 94.06 99 GLY A CA 1
ATOM 772 C C . GLY A 1 99 ? -10.049 -1.275 1.432 1.00 94.06 99 GLY A C 1
ATOM 773 O O . GLY A 1 99 ? -9.979 -0.202 2.039 1.00 94.06 99 GLY A O 1
ATOM 774 N N . THR A 1 100 ? -8.946 -1.953 1.099 1.00 95.56 100 THR A N 1
ATOM 775 C CA . THR A 1 100 ? -7.584 -1.402 1.222 1.00 95.56 100 THR A CA 1
ATOM 776 C C . THR A 1 100 ? -7.307 -0.369 0.130 1.00 95.56 100 THR A C 1
ATOM 778 O O . THR A 1 100 ? -7.740 -0.518 -1.009 1.00 95.56 100 THR A O 1
ATOM 781 N N . TYR A 1 101 ? -6.598 0.703 0.490 1.00 95.56 101 TYR A N 1
ATOM 782 C CA . TYR A 1 101 ? -6.172 1.746 -0.439 1.00 95.56 101 TYR A CA 1
ATOM 783 C C . TYR A 1 101 ? -4.835 1.340 -1.066 1.00 95.56 101 TYR A C 1
ATOM 785 O O . TYR A 1 101 ? -3.887 1.031 -0.347 1.00 95.56 101 TYR A O 1
ATOM 793 N N . VAL A 1 102 ? -4.746 1.349 -2.389 1.00 95.19 102 VAL A N 1
ATOM 794 C CA . VAL A 1 102 ? -3.552 0.982 -3.151 1.00 95.19 102 VAL A CA 1
ATOM 795 C C . VAL A 1 102 ? -3.133 2.185 -3.987 1.00 95.19 102 VAL A C 1
ATOM 797 O O . VAL A 1 102 ? -3.910 2.687 -4.793 1.00 95.19 102 VAL A O 1
ATOM 800 N N . VAL A 1 103 ? -1.908 2.658 -3.777 1.00 93.00 103 VAL A N 1
ATOM 801 C CA . VAL A 1 103 ? -1.302 3.756 -4.530 1.00 93.00 103 VAL A CA 1
ATOM 802 C C . VAL A 1 103 ? -0.089 3.218 -5.260 1.00 93.00 103 VAL A C 1
ATOM 804 O O . VAL A 1 103 ? 0.946 2.908 -4.665 1.00 93.00 103 VAL A O 1
ATOM 807 N N . GLU A 1 104 ? -0.219 3.099 -6.568 1.00 91.06 104 GLU A N 1
ATOM 808 C CA . GLU A 1 104 ? 0.850 2.609 -7.408 1.00 91.06 104 GLU A CA 1
ATOM 809 C C . GLU A 1 104 ? 1.639 3.751 -8.040 1.00 91.06 104 GLU A C 1
ATOM 811 O O . GLU A 1 104 ? 1.077 4.688 -8.605 1.00 91.06 104 GLU A O 1
ATOM 816 N N . ILE A 1 105 ? 2.963 3.661 -7.962 1.00 87.00 105 ILE A N 1
ATOM 817 C CA . ILE A 1 105 ? 3.863 4.646 -8.551 1.00 87.00 105 ILE A CA 1
ATOM 818 C C . ILE A 1 105 ? 4.324 4.145 -9.922 1.00 87.00 105 ILE A C 1
ATOM 820 O O . ILE A 1 105 ? 4.953 3.089 -10.054 1.00 87.00 105 ILE A O 1
ATOM 824 N N . GLY A 1 106 ? 3.976 4.943 -10.927 1.00 79.94 106 GLY A N 1
ATOM 825 C CA . GLY A 1 106 ? 4.258 4.790 -12.343 1.00 79.94 106 GLY A CA 1
ATOM 826 C C . GLY A 1 106 ? 5.735 4.768 -12.713 1.00 79.94 106 GLY A C 1
ATOM 827 O O . GLY A 1 106 ? 6.616 5.067 -11.911 1.00 79.94 106 GLY A O 1
ATOM 828 N N . TYR A 1 107 ? 6.007 4.447 -13.976 1.00 75.25 107 TYR A N 1
ATOM 829 C CA . TYR A 1 107 ? 7.335 4.633 -14.555 1.00 75.25 107 TYR A CA 1
ATOM 830 C C . TYR A 1 107 ? 7.568 6.097 -14.932 1.00 75.25 107 TYR A C 1
ATOM 832 O O . TYR A 1 107 ? 6.643 6.785 -15.362 1.00 75.25 107 TYR A O 1
ATOM 840 N N . THR A 1 108 ? 8.827 6.528 -14.876 1.00 67.06 108 THR A N 1
ATOM 841 C CA . THR A 1 108 ? 9.252 7.863 -15.322 1.00 67.06 108 THR A CA 1
ATOM 842 C C . THR A 1 108 ? 9.380 7.972 -16.845 1.00 67.06 108 THR A C 1
ATOM 844 O O . THR A 1 108 ? 9.267 9.068 -17.388 1.00 67.06 108 THR A O 1
ATOM 847 N N . THR A 1 109 ? 9.614 6.867 -17.573 1.00 66.12 109 THR A N 1
ATOM 848 C CA . THR A 1 109 ? 9.844 6.898 -19.033 1.00 66.12 109 THR A CA 1
ATOM 849 C C . THR A 1 109 ? 9.372 5.639 -19.776 1.00 66.12 109 THR A C 1
ATOM 851 O O . THR A 1 109 ? 9.476 4.520 -19.275 1.00 66.12 10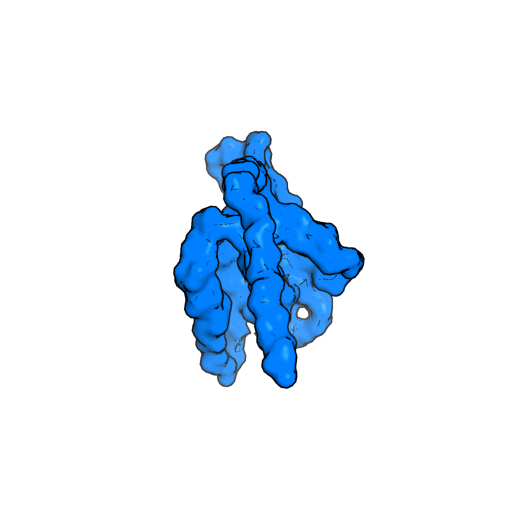9 THR A O 1
ATOM 854 N N . GLY A 1 110 ? 8.886 5.841 -21.010 1.00 60.75 110 GLY A N 1
ATOM 855 C CA . GLY A 1 110 ? 8.964 4.896 -22.139 1.00 60.75 110 GLY A CA 1
ATOM 856 C C . GLY A 1 110 ? 8.141 3.603 -22.108 1.00 60.75 110 GLY A C 1
ATOM 857 O O . GLY A 1 110 ? 8.113 2.907 -23.118 1.00 60.75 110 GLY A O 1
ATOM 858 N N . MET A 1 111 ? 7.474 3.262 -21.006 1.00 66.25 111 MET A N 1
ATOM 859 C CA . MET A 1 111 ? 6.699 2.021 -20.892 1.00 66.25 111 MET A CA 1
ATOM 860 C C . MET A 1 111 ? 5.203 2.298 -20.752 1.00 66.25 111 MET A C 1
ATOM 862 O O . MET A 1 111 ? 4.791 3.140 -19.953 1.00 66.25 111 MET A O 1
ATOM 866 N N . VAL A 1 112 ? 4.390 1.547 -21.504 1.00 72.06 112 VAL A N 1
ATOM 867 C CA . VAL A 1 112 ? 2.938 1.481 -21.289 1.00 72.06 112 VAL A CA 1
ATOM 868 C C . VAL A 1 112 ? 2.704 0.922 -19.895 1.00 72.06 112 VAL A C 1
ATOM 870 O O . VAL A 1 112 ? 3.252 -0.123 -19.547 1.00 72.06 112 VAL A O 1
ATOM 873 N N . PHE A 1 113 ? 1.916 1.633 -19.096 1.00 73.44 113 PHE A N 1
ATOM 874 C CA . PHE A 1 113 ? 1.652 1.235 -17.727 1.00 73.44 113 PHE A CA 1
ATOM 875 C C . PHE A 1 113 ? 0.708 0.021 -17.687 1.00 73.44 113 PHE A C 1
ATOM 877 O O . PHE A 1 113 ? -0.429 0.136 -18.154 1.00 73.44 113 PHE A O 1
ATOM 884 N N . PRO A 1 114 ? 1.139 -1.142 -17.164 1.00 79.00 114 PRO A N 1
ATOM 885 C CA . PRO A 1 114 ? 0.282 -2.318 -17.109 1.00 79.00 114 PRO A CA 1
ATOM 886 C C . PRO A 1 114 ? -0.865 -2.107 -16.117 1.00 79.00 114 PRO A C 1
ATOM 888 O O . PRO A 1 114 ? -0.633 -1.792 -14.954 1.00 79.00 114 PRO A O 1
ATOM 891 N N . GLN A 1 115 ? -2.099 -2.368 -16.550 1.00 85.94 115 GLN A N 1
ATOM 892 C CA . GLN A 1 115 ? -3.311 -2.202 -15.730 1.00 85.94 115 GLN A CA 1
ATOM 893 C C . GLN A 1 115 ? -3.526 -3.325 -14.701 1.00 85.94 115 GLN A C 1
ATOM 895 O O . GLN A 1 115 ? -4.534 -3.354 -14.004 1.00 85.94 115 GLN A O 1
ATOM 900 N N . MET A 1 116 ? -2.588 -4.269 -14.576 1.00 90.69 116 MET A N 1
ATOM 901 C CA . MET A 1 116 ? -2.812 -5.509 -13.827 1.00 90.69 116 MET A CA 1
ATOM 902 C C . MET A 1 116 ? -3.154 -5.292 -12.349 1.00 90.69 116 MET A C 1
ATOM 904 O O . MET A 1 116 ? -3.984 -6.014 -11.806 1.00 90.69 116 MET A O 1
ATOM 908 N N . TYR A 1 117 ? -2.558 -4.291 -11.696 1.00 92.56 117 TYR A N 1
ATOM 909 C CA . TYR A 1 117 ? -2.874 -3.997 -10.299 1.00 92.56 117 TYR A CA 1
ATOM 910 C C . TYR A 1 117 ? -4.164 -3.196 -10.144 1.00 92.56 117 TYR A C 1
ATOM 912 O O . TYR A 1 117 ? -4.810 -3.333 -9.108 1.00 92.56 117 TYR A O 1
ATOM 920 N N . ALA A 1 118 ? -4.565 -2.417 -11.153 1.00 92.62 118 ALA A N 1
ATOM 921 C CA . ALA A 1 118 ? -5.866 -1.757 -11.174 1.00 92.62 118 ALA A CA 1
ATOM 922 C C . ALA A 1 118 ? -6.985 -2.805 -11.277 1.00 92.62 118 ALA A C 1
ATOM 924 O O . ALA A 1 118 ? -7.878 -2.835 -10.434 1.00 92.62 118 ALA A O 1
ATOM 925 N N . GLU A 1 119 ? -6.865 -3.735 -12.229 1.00 95.31 119 GLU A N 1
ATOM 926 C CA . GLU A 1 119 ? -7.805 -4.849 -12.407 1.00 95.31 119 GLU A CA 1
ATOM 927 C C . GLU A 1 119 ? -7.870 -5.736 -11.163 1.00 95.31 119 GLU A C 1
ATOM 929 O O . GLU A 1 119 ? -8.944 -6.052 -10.657 1.00 95.31 119 GLU A O 1
ATOM 934 N N . MET A 1 120 ? -6.718 -6.106 -10.607 1.00 95.12 120 MET A N 1
ATOM 935 C CA . MET A 1 120 ? -6.668 -6.906 -9.385 1.00 95.12 120 MET A CA 1
ATOM 936 C C . MET A 1 120 ? -7.286 -6.171 -8.196 1.00 95.12 120 MET A C 1
ATOM 938 O O . MET A 1 120 ? -8.010 -6.775 -7.414 1.00 95.12 120 MET A O 1
ATOM 942 N N . SER A 1 121 ? -7.039 -4.866 -8.072 1.00 96.44 121 SER A N 1
ATOM 943 C CA . SER A 1 121 ? -7.646 -4.049 -7.023 1.00 96.44 121 SER A CA 1
ATOM 944 C C . SER A 1 121 ? -9.165 -4.007 -7.152 1.00 96.44 121 SER A C 1
ATOM 946 O O . SER A 1 121 ? -9.846 -4.166 -6.146 1.00 96.44 121 SER A O 1
ATOM 948 N N . LEU A 1 122 ? -9.696 -3.879 -8.371 1.00 95.94 122 LEU A N 1
ATOM 949 C CA . LEU A 1 122 ? -11.136 -3.923 -8.625 1.00 95.94 122 LEU A CA 1
ATOM 950 C C . LEU A 1 122 ? -11.760 -5.243 -8.144 1.00 95.94 122 LEU A C 1
ATOM 952 O O . LEU A 1 122 ? -12.762 -5.228 -7.435 1.00 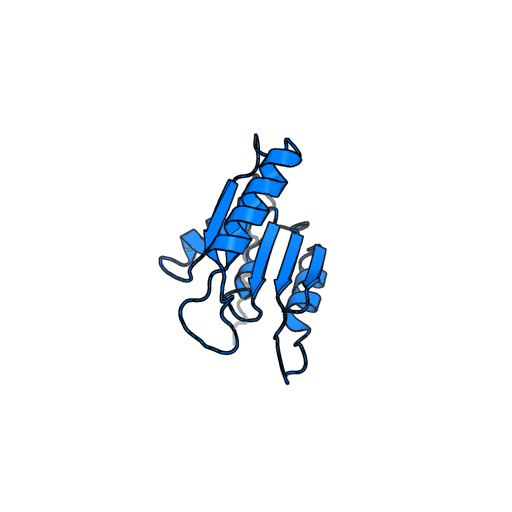95.94 122 LEU A O 1
ATOM 956 N N . HIS A 1 123 ? -11.146 -6.381 -8.477 1.00 97.25 123 HIS A N 1
ATOM 957 C CA . HIS A 1 123 ? -11.670 -7.705 -8.115 1.00 97.25 123 HIS A CA 1
ATOM 958 C C . HIS A 1 123 ? -11.509 -8.052 -6.626 1.00 97.25 123 HIS A C 1
ATOM 960 O O . HIS A 1 123 ? -12.220 -8.917 -6.120 1.00 97.25 123 HIS A O 1
ATOM 966 N N . LEU A 1 124 ? -10.588 -7.391 -5.922 1.00 96.38 124 LEU A N 1
ATOM 967 C CA . LEU A 1 124 ? -10.361 -7.562 -4.483 1.00 96.38 124 LEU A CA 1
ATOM 968 C C . LEU A 1 124 ? -11.099 -6.515 -3.628 1.00 96.38 124 LEU A C 1
ATOM 970 O O . LEU A 1 124 ? -10.854 -6.433 -2.425 1.00 96.38 124 LEU A O 1
ATOM 974 N N . ASP A 1 125 ? -11.976 -5.704 -4.232 1.00 96.88 125 ASP A N 1
ATOM 975 C CA . ASP A 1 125 ? -12.674 -4.590 -3.572 1.00 96.88 125 ASP A CA 1
ATOM 976 C C . ASP A 1 125 ? -11.702 -3.578 -2.927 1.00 96.88 125 ASP A C 1
ATOM 978 O O . ASP A 1 125 ? -11.920 -3.016 -1.857 1.00 96.88 125 ASP A O 1
ATOM 982 N N . HIS A 1 126 ? -10.556 -3.343 -3.560 1.00 96.50 126 HIS A N 1
ATOM 983 C CA . HIS A 1 126 ? -9.618 -2.299 -3.163 1.00 96.50 126 HIS A CA 1
ATOM 984 C C . HIS A 1 126 ? -9.946 -0.972 -3.845 1.00 96.50 126 HIS A C 1
ATOM 986 O O . HIS A 1 126 ? -10.531 -0.909 -4.924 1.00 96.50 126 HIS A O 1
ATOM 992 N N . LYS A 1 127 ? -9.480 0.120 -3.238 1.00 95.69 127 LYS A N 1
ATOM 993 C CA . LYS A 1 127 ? -9.514 1.450 -3.849 1.00 95.69 127 LYS A CA 1
ATOM 994 C C . LYS A 1 127 ? -8.145 1.752 -4.431 1.00 95.69 127 LYS A C 1
ATOM 996 O O . LYS A 1 127 ? -7.163 1.729 -3.693 1.00 95.69 127 LYS A O 1
ATOM 1001 N N . TYR A 1 128 ? -8.076 2.026 -5.726 1.00 94.31 128 TYR A N 1
ATOM 1002 C CA . TYR A 1 128 ? -6.813 2.113 -6.451 1.00 94.31 128 TYR A CA 1
ATOM 1003 C C . TYR A 1 128 ? -6.581 3.504 -7.043 1.00 94.31 128 TYR A C 1
ATOM 1005 O O . TYR A 1 128 ? -7.478 4.093 -7.645 1.00 94.31 128 TYR A O 1
ATOM 1013 N N . TRP A 1 129 ? -5.349 3.991 -6.911 1.00 92.69 129 TRP A N 1
ATOM 1014 C CA . TRP A 1 129 ? -4.839 5.180 -7.585 1.00 92.69 129 TRP A CA 1
ATOM 1015 C C . TRP A 1 129 ? -3.475 4.889 -8.190 1.00 92.69 129 TRP A C 1
ATOM 1017 O O . TRP A 1 129 ? -2.671 4.144 -7.631 1.00 92.69 129 TRP A O 1
ATOM 1027 N N . ILE A 1 130 ? -3.198 5.562 -9.299 1.00 86.94 130 ILE A N 1
ATOM 1028 C CA . ILE A 1 130 ? -1.887 5.590 -9.929 1.00 86.94 130 ILE A CA 1
ATOM 1029 C C . ILE A 1 130 ? -1.338 7.017 -9.890 1.00 86.94 130 ILE A C 1
ATOM 1031 O O . ILE A 1 130 ? -2.027 7.971 -10.253 1.00 86.94 130 ILE A O 1
ATOM 1035 N N . CYS A 1 131 ? -0.080 7.156 -9.483 1.00 81.94 131 CYS A N 1
ATOM 1036 C CA . CYS A 1 131 ? 0.678 8.398 -9.577 1.00 81.94 131 CYS A CA 1
ATOM 1037 C C . CYS A 1 131 ? 1.746 8.250 -10.658 1.00 81.94 131 CYS A C 1
ATOM 1039 O O . CYS A 1 131 ? 2.440 7.236 -10.707 1.00 81.94 131 CYS A O 1
ATOM 1041 N N . LYS A 1 132 ? 1.915 9.257 -11.517 1.00 70.00 132 LYS A N 1
ATOM 1042 C CA . LYS A 1 132 ? 3.028 9.270 -12.473 1.00 70.00 132 LYS A CA 1
ATOM 1043 C C . LYS A 1 132 ? 4.340 9.445 -11.695 1.00 70.00 132 LYS A C 1
ATOM 1045 O O . LYS A 1 132 ? 4.411 10.327 -10.841 1.00 70.00 132 LYS A O 1
ATOM 1050 N N . GLY A 1 133 ? 5.302 8.555 -11.943 1.00 59.94 133 GLY A N 1
ATOM 1051 C CA . GLY A 1 133 ? 6.628 8.586 -11.321 1.00 59.94 133 GLY A CA 1
ATOM 1052 C C . GLY A 1 133 ? 7.528 9.656 -11.908 1.00 59.94 133 GLY A C 1
ATOM 1053 O O . GLY A 1 133 ? 7.293 10.053 -13.074 1.00 59.94 133 GLY A O 1
#

Secondary structure (DSSP, 8-state):
--------------------EEEEE---S-TTTS-TTHHHHHHHHHHHHHHTT-TTT-EEEEE-S-S-HHHHHHHHHTEEEEEEETTSSGGGGGGSPTT-EEEEEPPSSS-PPPTHHHHHHHHTT-EEEEE--

pLDDT: mean 77.73, std 18.84, range [30.56, 97.25]

Organism: NCBI:txid433720

InterPro domains:
  IPR049625 Glycosyltransferase 61, catalytic domain [PF04577] (5-103)